Protein AF-A0A1W9HLV6-F1 (afdb_monomer_lite)

pLDDT: mean 84.11, std 18.26, range [34.34, 98.31]

Foldseek 3Di:
DDPPPDDDQDADPVRDGDPDWDWDQDPVVCKIKTDDPVGRVDIAIGNDPVRRVVRRVVVVVVVVVVVVVVVVVPPPDDD

Sequence (79 aa):
MNPYSDEPSAQRKDGTPMQAIKCYYLDEEKQWLGYLPNFPDHWAHGETLEALQANLYRLNFDLTLVEALRKVSELSLPL

R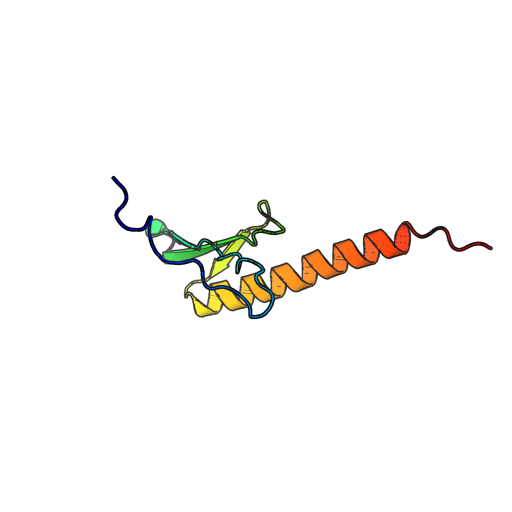adius of gyration: 17.05 Å; chains: 1; bounding box: 51×27×48 Å

Structure (mmCIF, N/CA/C/O backbone):
data_AF-A0A1W9HLV6-F1
#
_entry.id   AF-A0A1W9HLV6-F1
#
loop_
_atom_site.group_PDB
_atom_site.id
_atom_site.type_symbol
_atom_site.label_atom_id
_atom_site.label_alt_id
_atom_site.label_comp_id
_atom_site.label_asym_id
_atom_site.label_entity_id
_atom_site.label_seq_id
_atom_site.pdbx_PDB_ins_code
_atom_site.Cartn_x
_atom_site.Cartn_y
_atom_site.Cartn_z
_atom_site.occupancy
_atom_site.B_iso_or_equiv
_atom_site.auth_seq_id
_atom_site.auth_comp_id
_atom_site.auth_asym_id
_atom_site.auth_atom_id
_atom_site.pdbx_PDB_model_num
ATOM 1 N N . MET A 1 1 ? -28.602 -1.727 2.199 1.00 34.34 1 MET A N 1
ATOM 2 C CA . MET A 1 1 ? -28.511 -0.361 1.642 1.00 34.34 1 MET A CA 1
ATOM 3 C C . MET A 1 1 ? -27.245 0.259 2.221 1.00 34.34 1 MET A C 1
ATOM 5 O O . MET A 1 1 ? -27.208 0.450 3.428 1.00 34.34 1 MET A O 1
ATOM 9 N N . ASN A 1 2 ? -26.177 0.429 1.436 1.00 38.97 2 ASN A N 1
ATOM 10 C CA . ASN A 1 2 ? -24.931 1.041 1.919 1.00 38.97 2 ASN A CA 1
ATOM 11 C C . ASN A 1 2 ? -24.990 2.561 1.646 1.00 38.97 2 ASN A C 1
ATOM 13 O O . ASN A 1 2 ? -25.092 2.926 0.472 1.00 38.97 2 ASN A O 1
ATOM 17 N N . PRO A 1 3 ? -24.954 3.435 2.670 1.00 47.06 3 PRO A N 1
ATOM 18 C CA . PRO A 1 3 ? -25.140 4.882 2.510 1.00 47.06 3 PRO A CA 1
ATOM 19 C C . PRO A 1 3 ? -23.967 5.625 1.839 1.00 47.06 3 PRO A C 1
ATOM 21 O O . PRO A 1 3 ? -24.071 6.826 1.631 1.00 47.06 3 PRO A O 1
ATOM 24 N N . TYR A 1 4 ? -22.884 4.940 1.462 1.00 50.62 4 TYR A N 1
ATOM 25 C CA . TYR A 1 4 ? -21.678 5.552 0.878 1.00 50.62 4 TYR A CA 1
ATOM 26 C C . TYR A 1 4 ? -21.543 5.373 -0.646 1.00 50.62 4 TYR A C 1
ATOM 28 O O . TYR A 1 4 ? -20.434 5.329 -1.169 1.00 50.62 4 TYR A O 1
ATOM 36 N N . SER A 1 5 ? -22.655 5.217 -1.370 1.00 53.44 5 SER A N 1
ATOM 37 C CA . SER A 1 5 ? -22.614 4.858 -2.801 1.00 53.44 5 SER A CA 1
ATOM 38 C C . SER A 1 5 ? -22.573 6.051 -3.772 1.00 53.44 5 SER A C 1
ATOM 40 O O . SER A 1 5 ? -22.327 5.826 -4.950 1.00 53.44 5 SER A O 1
ATOM 42 N N . ASP A 1 6 ? -22.752 7.290 -3.297 1.00 50.34 6 ASP A N 1
ATOM 43 C CA . ASP A 1 6 ? -22.897 8.486 -4.150 1.00 50.34 6 ASP A CA 1
ATOM 44 C C . ASP A 1 6 ? -21.932 9.632 -3.777 1.00 50.34 6 ASP A C 1
ATOM 46 O O . ASP A 1 6 ? -22.333 10.792 -3.693 1.00 50.34 6 ASP A O 1
ATOM 50 N N . GLU A 1 7 ? -20.642 9.348 -3.561 1.00 56.56 7 GLU A N 1
ATOM 51 C CA . GLU A 1 7 ? -19.638 10.422 -3.631 1.00 56.56 7 GLU A CA 1
ATOM 52 C C . GLU A 1 7 ? -19.088 10.547 -5.060 1.00 56.56 7 GLU A C 1
ATOM 54 O O . GLU A 1 7 ? -18.638 9.546 -5.634 1.00 56.56 7 GLU A O 1
ATOM 59 N N . PRO A 1 8 ? -19.096 11.754 -5.665 1.00 48.72 8 PRO A N 1
ATOM 60 C CA . PRO A 1 8 ? -18.502 11.963 -6.975 1.00 48.72 8 PRO A CA 1
ATOM 61 C C . PRO A 1 8 ? -17.016 11.619 -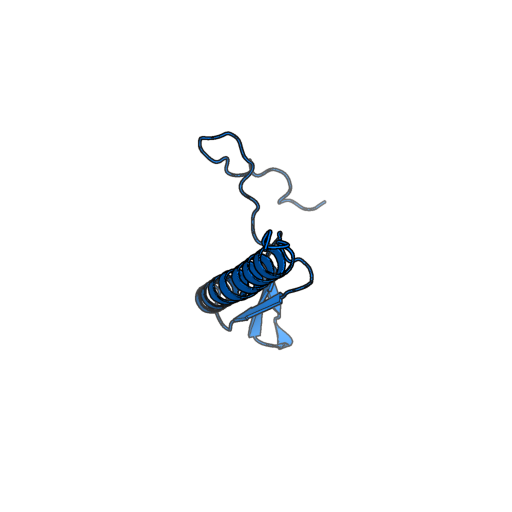6.894 1.00 48.72 8 PRO A C 1
ATOM 63 O O . PRO A 1 8 ? -16.249 12.262 -6.177 1.00 48.72 8 PRO A O 1
ATOM 66 N N . SER A 1 9 ? -16.611 10.578 -7.624 1.00 56.38 9 SER A N 1
ATOM 67 C CA . SER A 1 9 ? -15.220 10.141 -7.678 1.00 56.38 9 SER A CA 1
ATOM 68 C C . SER A 1 9 ? -14.350 11.330 -8.078 1.00 56.38 9 SER A C 1
ATOM 70 O O . SER A 1 9 ? -14.550 11.901 -9.152 1.00 56.38 9 SER A O 1
ATOM 72 N N . ALA A 1 10 ? -13.409 11.722 -7.214 1.00 57.66 10 ALA A N 1
ATOM 73 C CA . ALA A 1 10 ? -12.483 12.810 -7.498 1.00 57.66 10 ALA A CA 1
ATOM 74 C C . ALA A 1 10 ? -11.840 12.580 -8.877 1.00 57.66 10 ALA A C 1
ATOM 76 O O . ALA A 1 10 ? -11.231 11.538 -9.126 1.00 57.66 10 ALA A O 1
ATOM 77 N N . GLN A 1 11 ? -12.025 13.524 -9.801 1.00 50.38 11 GLN A N 1
ATOM 78 C CA . GLN A 1 11 ? -11.490 13.415 -11.156 1.00 50.38 11 GLN A CA 1
ATOM 79 C C . GLN A 1 11 ? -10.179 14.184 -11.267 1.00 50.38 11 GLN A C 1
ATOM 81 O O . GLN A 1 11 ? -10.047 15.308 -10.778 1.00 50.38 11 GLN A O 1
ATOM 86 N N . ARG A 1 12 ? -9.191 13.573 -11.925 1.00 55.03 12 ARG A N 1
ATOM 87 C CA . ARG A 1 12 ? -7.975 14.279 -12.334 1.00 55.03 12 ARG A CA 1
ATOM 88 C C . ARG A 1 12 ? -8.329 15.292 -13.426 1.00 55.03 12 ARG A C 1
ATOM 90 O O . ARG A 1 12 ? -9.329 15.143 -14.122 1.00 55.03 12 ARG A O 1
ATOM 97 N N . LYS A 1 13 ? -7.489 16.317 -13.614 1.00 59.22 13 LYS A N 1
ATOM 98 C CA . LYS A 1 13 ? -7.693 17.353 -14.651 1.00 59.22 13 LYS A CA 1
ATOM 99 C C . LYS A 1 13 ? -7.780 16.793 -16.083 1.00 59.22 13 LYS A C 1
ATOM 101 O O . LYS A 1 13 ? -8.245 17.499 -16.967 1.00 59.22 13 LYS A O 1
ATOM 106 N N . ASP A 1 14 ? -7.334 15.557 -16.298 1.00 73.75 14 ASP A N 1
ATOM 107 C CA . ASP A 1 14 ? -7.377 14.835 -17.573 1.00 73.75 14 ASP A CA 1
ATOM 108 C C . ASP A 1 14 ? -8.625 13.941 -17.749 1.00 73.75 14 ASP A C 1
ATOM 110 O O . ASP A 1 14 ? -8.736 13.247 -18.755 1.00 73.75 14 ASP A O 1
ATOM 114 N N . GLY A 1 15 ? -9.566 13.944 -16.796 1.00 61.25 15 GLY A N 1
ATOM 115 C CA . GLY A 1 15 ? -10.783 13.126 -16.849 1.00 61.25 15 GLY A CA 1
ATOM 116 C C . GLY A 1 15 ? -10.582 11.657 -16.461 1.00 61.25 15 GLY A C 1
ATOM 117 O O . GLY A 1 15 ? -11.547 10.893 -16.455 1.00 61.25 15 GLY A O 1
ATOM 118 N N . THR A 1 16 ? -9.364 11.244 -16.091 1.00 57.53 16 THR A N 1
ATOM 119 C CA . THR A 1 16 ? -9.119 9.891 -15.582 1.00 57.53 16 THR A CA 1
ATOM 120 C C . THR A 1 16 ? -9.700 9.770 -14.171 1.00 57.53 16 THR A C 1
ATOM 122 O O . THR A 1 16 ? -9.388 10.608 -13.309 1.00 57.53 16 THR A O 1
ATOM 125 N N . PRO A 1 17 ? -10.519 8.740 -13.884 1.00 58.75 17 PRO A N 1
ATOM 126 C CA . PRO A 1 17 ? -11.029 8.521 -12.539 1.00 58.75 17 PRO A CA 1
ATOM 127 C C . PRO A 1 17 ? -9.856 8.283 -11.587 1.00 58.75 17 PRO A C 1
ATOM 129 O O . PRO A 1 17 ? -8.987 7.445 -11.848 1.00 58.75 17 PRO A O 1
ATOM 132 N N . MET A 1 18 ? -9.811 9.025 -10.479 1.00 59.66 18 MET A N 1
ATOM 133 C CA . MET A 1 18 ? -8.845 8.734 -9.431 1.00 59.66 18 MET A CA 1
ATOM 134 C C . MET A 1 18 ? -9.230 7.386 -8.822 1.00 59.66 18 MET A C 1
ATOM 136 O O . MET A 1 18 ? -10.282 7.255 -8.199 1.00 59.66 18 MET A O 1
ATOM 140 N N . GLN A 1 19 ? -8.404 6.362 -9.039 1.00 74.81 19 GLN A N 1
ATOM 141 C CA . GLN A 1 19 ? -8.626 5.072 -8.401 1.00 74.81 19 GLN A CA 1
ATOM 142 C C . GLN A 1 19 ? -8.359 5.238 -6.906 1.00 74.81 19 GLN A C 1
ATOM 144 O O . GLN A 1 19 ? -7.216 5.407 -6.479 1.00 74.81 19 GLN A O 1
ATOM 149 N N . ALA A 1 20 ? -9.434 5.259 -6.124 1.00 83.56 20 ALA A N 1
ATOM 150 C CA . ALA A 1 20 ? -9.345 5.292 -4.677 1.00 83.56 20 ALA A CA 1
ATOM 151 C C . ALA A 1 20 ? -8.790 3.956 -4.168 1.00 83.56 20 ALA A C 1
ATOM 153 O O . ALA A 1 20 ? -9.202 2.882 -4.614 1.00 83.56 20 ALA A O 1
ATOM 154 N N . ILE A 1 21 ? -7.861 4.031 -3.220 1.00 89.00 21 ILE A N 1
ATOM 155 C CA . ILE A 1 21 ? -7.381 2.864 -2.484 1.00 89.00 21 ILE A CA 1
ATOM 156 C C . ILE A 1 21 ? -8.448 2.504 -1.452 1.00 89.00 21 ILE A C 1
ATOM 158 O O . ILE A 1 21 ? -8.909 3.368 -0.705 1.00 89.00 21 ILE A O 1
ATOM 162 N N . LYS A 1 22 ? -8.848 1.230 -1.415 1.00 91.12 22 LYS A N 1
ATOM 163 C CA . LYS A 1 22 ? -9.725 0.717 -0.361 1.00 91.12 22 LYS A CA 1
ATOM 164 C C . LYS A 1 22 ? -8.881 0.324 0.845 1.00 91.12 22 LYS A C 1
ATOM 166 O O . LYS A 1 22 ? -7.904 -0.410 0.697 1.00 91.12 22 LYS A O 1
ATOM 171 N N . CYS A 1 23 ? -9.303 0.779 2.018 1.00 94.81 23 CYS A N 1
ATOM 172 C CA . CYS A 1 23 ? -8.672 0.470 3.294 1.00 94.81 23 CYS A CA 1
ATOM 173 C C . CYS A 1 23 ? -9.701 -0.150 4.243 1.00 94.81 23 CYS A C 1
ATOM 175 O O . CYS A 1 23 ? -10.873 0.231 4.235 1.00 94.81 23 CYS A O 1
ATOM 177 N N . TYR A 1 24 ? -9.245 -1.073 5.078 1.00 96.19 24 TYR A N 1
ATOM 178 C CA . TYR A 1 24 ? -10.014 -1.757 6.107 1.00 96.19 24 TYR A CA 1
ATOM 179 C C . TYR A 1 24 ? -9.281 -1.592 7.433 1.00 96.19 24 TYR A C 1
ATOM 181 O O . TYR A 1 24 ? -8.054 -1.654 7.466 1.00 96.19 24 TYR A O 1
ATOM 189 N N . TYR A 1 25 ? -10.014 -1.385 8.519 1.00 97.00 25 TYR A N 1
ATOM 190 C CA . TYR A 1 25 ? -9.441 -1.451 9.857 1.00 97.00 25 TYR A CA 1
ATOM 191 C C . TYR A 1 25 ? -9.767 -2.816 10.462 1.00 97.00 25 TYR A C 1
ATOM 193 O O . TYR A 1 25 ? -10.921 -3.245 10.435 1.00 97.00 25 TYR A O 1
ATOM 201 N N . LEU A 1 26 ? -8.745 -3.508 10.954 1.00 96.62 26 LEU A N 1
ATOM 202 C CA . LEU A 1 26 ? -8.856 -4.803 11.611 1.00 96.62 26 LEU A CA 1
ATOM 203 C C . LEU A 1 26 ? -8.789 -4.592 13.123 1.00 96.62 26 LEU A C 1
ATOM 205 O O . LEU A 1 26 ? -7.711 -4.377 13.677 1.00 96.62 26 LEU A O 1
ATOM 209 N N . ASP A 1 27 ? -9.943 -4.658 13.789 1.00 94.88 27 ASP A N 1
ATOM 210 C CA . ASP A 1 27 ? -10.060 -4.379 15.227 1.00 94.88 27 ASP A CA 1
ATOM 211 C C . A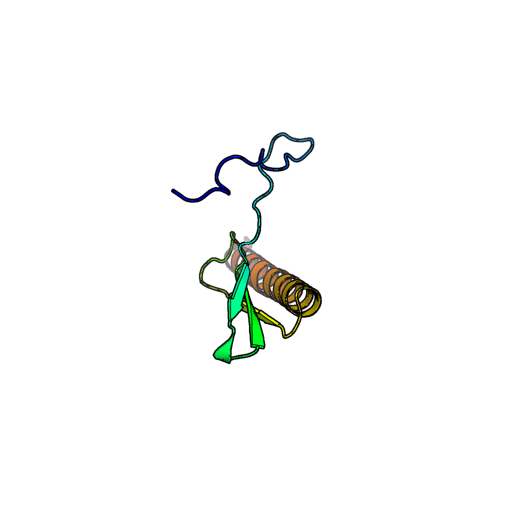SP A 1 27 ? -9.249 -5.353 16.098 1.00 94.88 27 ASP A C 1
ATOM 213 O O . ASP A 1 27 ? -8.605 -4.927 17.058 1.00 94.88 27 ASP A O 1
ATOM 217 N N . GLU A 1 28 ? -9.249 -6.648 15.759 1.00 96.44 28 GLU A N 1
ATOM 218 C CA . GLU A 1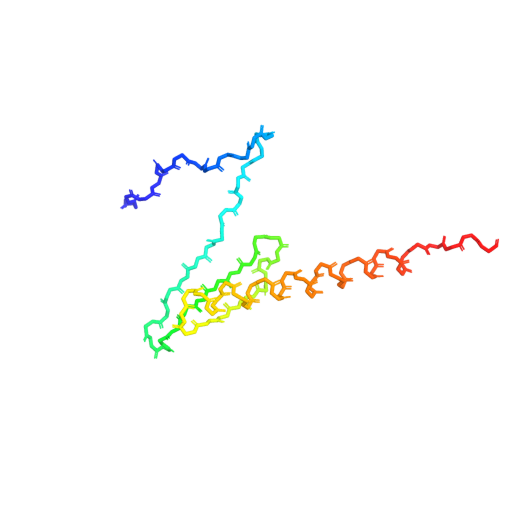 28 ? -8.540 -7.695 16.517 1.00 96.44 28 GLU A CA 1
ATOM 219 C C . GLU A 1 28 ? -7.027 -7.457 16.548 1.00 96.44 28 GLU A C 1
ATOM 221 O O . GLU A 1 28 ? -6.363 -7.676 17.561 1.00 96.44 28 GLU A O 1
ATOM 226 N N . GLU A 1 29 ? -6.497 -6.955 15.440 1.00 95.38 29 GLU A N 1
ATOM 227 C CA . GLU A 1 29 ? -5.070 -6.775 15.220 1.00 95.38 29 GLU A CA 1
ATOM 228 C C . GLU A 1 29 ? -4.626 -5.310 15.372 1.00 95.38 29 GLU A C 1
ATOM 230 O O . GLU A 1 29 ? -3.437 -5.012 15.273 1.00 95.38 29 GLU A O 1
ATOM 235 N N . LYS A 1 30 ? -5.576 -4.396 15.620 1.00 96.75 30 LYS A N 1
ATOM 236 C CA . LYS A 1 30 ? -5.379 -2.942 15.750 1.00 96.75 30 LYS A CA 1
ATOM 237 C C . LYS A 1 30 ? -4.551 -2.338 14.614 1.00 96.75 30 LYS A C 1
ATOM 239 O O . LYS A 1 30 ? -3.658 -1.524 14.846 1.00 96.75 30 LYS A O 1
ATOM 244 N N . GLN A 1 31 ? -4.846 -2.745 13.384 1.00 97.62 31 GLN A N 1
ATOM 245 C CA . GLN A 1 31 ? -4.099 -2.317 12.207 1.00 97.62 31 GLN A CA 1
ATOM 246 C C . GLN A 1 31 ? -5.017 -1.953 11.045 1.00 97.62 31 GLN A C 1
ATOM 248 O O . GLN A 1 31 ? -6.107 -2.495 10.869 1.00 97.62 31 GLN A O 1
ATOM 253 N N . TRP A 1 32 ? -4.538 -1.034 10.221 1.00 98.25 32 TRP A N 1
ATOM 254 C CA . TRP A 1 32 ? -5.085 -0.737 8.912 1.00 98.25 32 TRP A CA 1
ATOM 255 C C . TRP A 1 32 ? -4.513 -1.688 7.878 1.00 98.25 32 TRP A C 1
ATOM 257 O O . TRP A 1 32 ? -3.325 -1.993 7.897 1.00 98.25 32 TRP A O 1
ATOM 267 N N . LEU A 1 33 ? -5.353 -2.088 6.937 1.00 97.69 33 LEU A N 1
ATOM 268 C CA . LEU A 1 33 ? -5.040 -2.992 5.850 1.00 97.69 33 LEU A CA 1
ATOM 269 C C . LEU A 1 33 ? -5.541 -2.380 4.535 1.00 97.69 33 LEU A C 1
ATOM 271 O O . LEU A 1 33 ? -6.649 -1.850 4.472 1.00 97.69 33 LEU A O 1
ATOM 275 N N . GLY A 1 34 ? -4.749 -2.448 3.471 1.00 96.56 34 GLY A N 1
ATOM 276 C CA . GLY A 1 34 ? -5.132 -1.924 2.160 1.00 96.56 34 GLY A CA 1
ATOM 277 C C . GLY A 1 34 ? -4.361 -2.580 1.025 1.00 96.56 34 GLY A C 1
ATOM 278 O O . GLY A 1 34 ? -3.370 -3.272 1.251 1.00 96.56 34 GLY A O 1
ATOM 279 N N . TYR A 1 35 ? -4.812 -2.354 -0.205 1.00 95.62 35 TYR A N 1
ATOM 280 C CA . TYR A 1 35 ? -4.183 -2.907 -1.405 1.00 95.62 35 TYR A CA 1
ATOM 281 C C . TYR A 1 35 ? -4.143 -1.878 -2.535 1.00 95.62 35 TYR A C 1
ATOM 283 O O . TYR A 1 35 ? -4.984 -0.980 -2.622 1.00 95.62 35 TYR A O 1
ATOM 291 N N . LEU A 1 36 ? -3.163 -2.013 -3.427 1.00 93.94 36 LEU A N 1
ATOM 292 C CA . LEU A 1 36 ? -3.033 -1.150 -4.599 1.00 93.94 36 LEU A CA 1
ATOM 293 C C . LEU A 1 36 ? -3.972 -1.649 -5.708 1.00 93.94 36 LEU A C 1
ATOM 295 O O . LEU A 1 36 ? -3.889 -2.818 -6.072 1.00 93.94 36 LEU A O 1
ATOM 299 N N . PRO A 1 37 ? -4.820 -0.801 -6.315 1.00 91.00 37 PRO A N 1
ATOM 300 C CA . PRO A 1 37 ? -5.722 -1.228 -7.390 1.00 91.00 37 PRO A CA 1
ATOM 301 C C . PRO A 1 37 ? -5.029 -1.894 -8.590 1.00 91.00 37 PRO A C 1
ATOM 303 O O . PRO A 1 37 ? -5.581 -2.820 -9.176 1.00 91.00 37 PRO A O 1
ATOM 306 N N . ASN A 1 38 ? -3.807 -1.460 -8.921 1.00 89.81 38 ASN A N 1
ATOM 307 C CA . ASN A 1 38 ? -2.994 -2.050 -9.993 1.00 89.81 38 ASN A CA 1
ATOM 308 C C . ASN A 1 38 ? -2.375 -3.405 -9.605 1.00 89.81 38 ASN A C 1
ATOM 310 O O . ASN A 1 38 ? -1.946 -4.152 -10.476 1.00 89.81 38 ASN A O 1
ATOM 314 N N . PHE A 1 39 ? -2.333 -3.716 -8.308 1.00 92.94 39 PHE A N 1
ATOM 315 C CA . PHE A 1 39 ? -1.737 -4.925 -7.748 1.00 92.94 39 PHE A CA 1
ATOM 316 C C . PHE A 1 39 ? -2.677 -5.518 -6.682 1.00 92.94 39 PHE A C 1
ATOM 318 O O . PHE A 1 39 ? -2.333 -5.525 -5.500 1.00 92.94 39 PHE A O 1
ATOM 325 N N . PRO A 1 40 ? -3.878 -5.997 -7.062 1.00 91.69 40 PRO A N 1
ATOM 326 C CA . PRO A 1 40 ? -4.939 -6.362 -6.114 1.00 91.69 40 PRO A CA 1
ATOM 327 C C . PRO A 1 40 ? -4.578 -7.528 -5.182 1.00 91.69 40 PRO A C 1
ATOM 329 O O . PRO A 1 40 ? -5.130 -7.636 -4.088 1.00 91.69 40 PRO A O 1
ATOM 332 N N . ASP A 1 41 ? -3.622 -8.364 -5.587 1.00 94.50 41 ASP A N 1
ATOM 333 C CA . ASP A 1 41 ? -3.108 -9.479 -4.784 1.00 94.50 41 ASP A CA 1
ATOM 334 C C . ASP A 1 41 ? -2.019 -9.051 -3.786 1.00 94.50 41 ASP A C 1
ATOM 336 O O . ASP A 1 41 ? -1.559 -9.854 -2.978 1.00 94.50 41 ASP A O 1
ATOM 340 N N . HIS A 1 42 ? -1.602 -7.781 -3.818 1.00 94.06 42 HIS A N 1
ATOM 341 C CA . HIS A 1 42 ? -0.525 -7.255 -2.987 1.00 94.06 42 HIS A CA 1
ATOM 342 C C . HIS A 1 42 ? -1.085 -6.280 -1.957 1.00 94.06 42 HIS A C 1
ATOM 344 O O . HIS A 1 42 ? -1.489 -5.153 -2.260 1.00 94.06 42 HIS A O 1
ATOM 350 N N . TRP A 1 43 ? -1.090 -6.748 -0.717 1.00 96.56 43 TRP A N 1
ATOM 351 C CA . TRP A 1 43 ? -1.654 -6.052 0.425 1.00 96.56 43 TRP A CA 1
ATOM 352 C C . TRP A 1 43 ? -0.541 -5.484 1.304 1.00 96.56 43 TRP A C 1
ATOM 354 O O . TRP A 1 43 ? 0.547 -6.051 1.404 1.00 96.56 43 TRP A O 1
ATOM 364 N N . ALA A 1 44 ? -0.825 -4.364 1.956 1.00 97.62 44 ALA A N 1
ATOM 365 C CA . ALA A 1 44 ? 0.031 -3.757 2.962 1.00 97.62 44 ALA A CA 1
ATOM 366 C C . ALA A 1 44 ? -0.789 -3.442 4.211 1.00 97.62 44 ALA A C 1
ATOM 368 O O . ALA A 1 44 ? -1.999 -3.224 4.130 1.00 97.62 44 ALA A O 1
ATOM 369 N N . HIS A 1 45 ? -0.110 -3.382 5.352 1.00 97.88 45 HIS A N 1
ATOM 370 C CA . HIS A 1 45 ? -0.711 -3.049 6.634 1.00 97.88 45 HIS A CA 1
ATOM 371 C C . HIS A 1 45 ? 0.025 -1.904 7.337 1.00 97.88 45 HIS A C 1
ATOM 373 O O . HIS A 1 45 ? 1.158 -1.582 6.982 1.00 97.88 45 HIS A O 1
ATOM 379 N N . GLY A 1 46 ? -0.593 -1.290 8.344 1.00 97.81 46 GLY A N 1
ATOM 380 C CA . GLY A 1 46 ? 0.040 -0.289 9.200 1.00 97.81 46 GLY A CA 1
ATOM 381 C C . GLY A 1 46 ? -0.785 0.021 10.446 1.00 97.81 46 GLY A C 1
ATOM 382 O O . GLY A 1 46 ? -2.006 0.032 10.393 1.00 97.81 46 GLY A O 1
ATOM 383 N N . GLU A 1 47 ? -0.132 0.292 11.575 1.00 97.62 47 GLU A N 1
ATOM 384 C CA . GLU A 1 47 ? -0.818 0.603 12.845 1.00 97.62 47 GLU A CA 1
ATOM 385 C C . GLU A 1 47 ? -1.637 1.907 12.771 1.00 97.62 47 GLU A C 1
ATOM 387 O O . GLU A 1 47 ? -2.646 2.064 13.453 1.00 97.62 47 GLU A O 1
ATOM 392 N N . THR A 1 48 ? -1.243 2.832 11.891 1.00 97.44 48 THR A N 1
ATOM 393 C CA . THR A 1 48 ? -1.992 4.052 11.559 1.00 97.44 48 THR A CA 1
ATOM 394 C C . THR A 1 48 ? -2.243 4.145 10.053 1.00 97.44 48 THR A C 1
ATOM 396 O O . THR A 1 48 ? -1.608 3.440 9.261 1.00 97.44 48 THR A O 1
ATOM 399 N N . LEU A 1 49 ? -3.143 5.041 9.637 1.00 96.25 49 LEU A N 1
ATOM 400 C CA . LEU A 1 49 ? -3.380 5.313 8.216 1.00 96.25 49 LEU A CA 1
ATOM 401 C C . LEU A 1 49 ? -2.116 5.822 7.513 1.00 96.25 49 LEU A C 1
ATOM 403 O O . LEU A 1 49 ? -1.846 5.426 6.383 1.00 96.25 49 LEU A O 1
ATOM 407 N N . GLU A 1 50 ? -1.313 6.646 8.184 1.00 97.62 50 GLU A N 1
ATOM 408 C CA . GLU A 1 50 ? -0.046 7.164 7.658 1.00 97.62 50 GLU A CA 1
ATOM 409 C C . GLU A 1 50 ? 0.974 6.036 7.466 1.00 97.62 50 GLU A C 1
ATOM 411 O O . GLU A 1 50 ? 1.670 5.995 6.450 1.00 97.62 50 GLU A O 1
ATOM 416 N N . ALA A 1 51 ? 1.039 5.091 8.411 1.00 98.31 51 ALA A N 1
ATOM 417 C CA . ALA A 1 51 ? 1.894 3.915 8.294 1.00 98.31 51 ALA A CA 1
ATOM 418 C C . ALA A 1 51 ? 1.451 3.014 7.130 1.00 98.31 51 ALA A C 1
ATOM 420 O O . ALA A 1 51 ? 2.286 2.600 6.323 1.00 98.31 51 ALA A O 1
ATOM 421 N N . LEU A 1 52 ? 0.142 2.768 6.991 1.00 98.00 52 LEU A N 1
ATOM 422 C CA . LEU A 1 52 ? -0.407 2.038 5.847 1.00 98.00 52 LEU A CA 1
ATOM 423 C C . LEU A 1 52 ? -0.062 2.750 4.531 1.00 98.00 52 LEU A C 1
ATOM 425 O O . LEU A 1 52 ? 0.402 2.112 3.588 1.00 98.00 52 LEU A O 1
ATOM 429 N N . GLN A 1 53 ? -0.235 4.071 4.466 1.00 97.00 53 GLN A N 1
ATOM 430 C CA . GLN A 1 53 ? 0.070 4.866 3.280 1.00 97.00 53 GLN A CA 1
ATOM 431 C C . GLN A 1 53 ? 1.556 4.771 2.899 1.00 97.00 53 GLN A C 1
ATOM 433 O O . GLN A 1 53 ? 1.876 4.542 1.732 1.00 97.00 53 GLN A O 1
ATOM 438 N N . ALA A 1 54 ? 2.470 4.901 3.864 1.00 98.12 54 ALA A N 1
ATOM 439 C CA . ALA A 1 54 ? 3.906 4.759 3.627 1.00 98.12 54 ALA A CA 1
ATOM 440 C C . ALA A 1 54 ? 4.267 3.360 3.097 1.00 98.12 5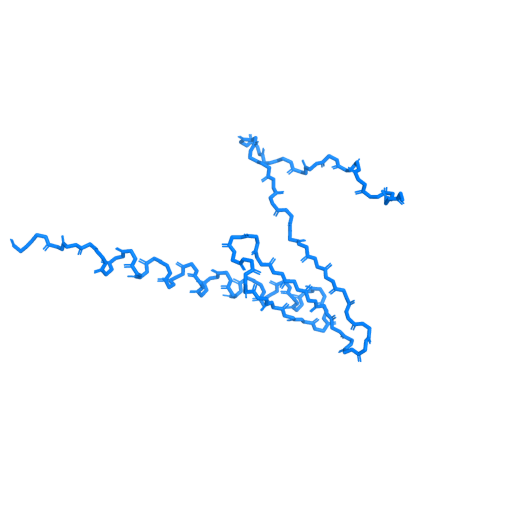4 ALA A C 1
ATOM 442 O O . ALA A 1 54 ? 5.053 3.228 2.153 1.00 98.12 54 ALA A O 1
ATOM 443 N N . ASN A 1 55 ? 3.650 2.319 3.659 1.00 98.25 55 ASN A N 1
ATOM 444 C CA . ASN A 1 55 ? 3.870 0.942 3.231 1.00 98.25 55 ASN A CA 1
ATOM 445 C C . ASN A 1 55 ? 3.303 0.678 1.829 1.00 98.25 55 ASN A C 1
ATOM 447 O O . ASN A 1 55 ? 3.981 0.052 1.015 1.00 98.25 55 ASN A O 1
ATOM 451 N N . LEU A 1 56 ? 2.132 1.228 1.495 1.00 97.25 56 LEU A N 1
ATOM 452 C CA . LEU A 1 56 ? 1.565 1.167 0.144 1.00 97.25 56 LEU A CA 1
ATOM 453 C C . LEU A 1 56 ? 2.437 1.893 -0.889 1.00 97.25 56 LEU A C 1
ATOM 455 O O . LEU A 1 56 ? 2.607 1.386 -1.997 1.00 97.25 56 LEU A O 1
ATOM 459 N N . TYR A 1 57 ? 3.027 3.044 -0.546 1.00 96.12 57 TYR A N 1
ATOM 460 C CA . TYR A 1 57 ? 3.956 3.733 -1.448 1.00 96.12 57 TYR A CA 1
ATOM 461 C C . TYR A 1 57 ? 5.195 2.897 -1.753 1.00 96.12 57 TYR A C 1
ATOM 463 O O . TYR A 1 57 ? 5.593 2.800 -2.916 1.00 96.12 57 TYR A O 1
ATOM 471 N N . ARG A 1 58 ? 5.791 2.281 -0.727 1.00 98.06 58 ARG A N 1
ATOM 472 C CA . ARG A 1 58 ? 6.950 1.406 -0.915 1.00 98.06 58 ARG A CA 1
ATOM 473 C C . ARG A 1 58 ? 6.593 0.180 -1.751 1.00 98.06 58 ARG A C 1
ATOM 475 O O . ARG A 1 58 ? 7.269 -0.086 -2.737 1.00 98.06 58 ARG A O 1
ATOM 482 N N . LEU A 1 59 ? 5.481 -0.479 -1.430 1.00 97.19 59 LEU A N 1
ATOM 483 C CA . LEU A 1 59 ? 4.986 -1.627 -2.187 1.00 97.19 59 LEU A CA 1
ATOM 484 C C . LEU A 1 59 ? 4.760 -1.279 -3.665 1.00 97.19 59 LEU A C 1
ATOM 486 O O . LEU A 1 59 ? 5.168 -2.025 -4.550 1.00 97.19 59 LEU A O 1
ATOM 490 N N . ASN A 1 60 ? 4.167 -0.116 -3.947 1.00 95.94 60 ASN A N 1
ATOM 491 C CA . ASN A 1 60 ? 3.956 0.337 -5.318 1.00 95.94 60 ASN A CA 1
ATOM 492 C C . ASN A 1 60 ? 5.279 0.525 -6.067 1.00 95.94 60 ASN A C 1
ATOM 494 O O . ASN A 1 60 ? 5.385 0.131 -7.228 1.00 95.94 60 ASN A O 1
ATOM 498 N N . PHE A 1 61 ? 6.271 1.144 -5.423 1.00 96.56 61 PHE A N 1
ATOM 499 C CA . PHE A 1 61 ? 7.591 1.343 -6.014 1.00 96.56 61 PHE A CA 1
ATOM 500 C C . PHE A 1 61 ? 8.253 0.004 -6.356 1.00 96.56 61 PHE A C 1
ATOM 502 O O . PHE A 1 61 ? 8.674 -0.186 -7.497 1.00 96.56 61 PHE A O 1
ATOM 509 N N . ASP A 1 62 ? 8.274 -0.931 -5.407 1.00 97.75 62 ASP A N 1
ATOM 510 C CA . ASP A 1 62 ? 8.926 -2.230 -5.571 1.00 97.75 62 ASP A CA 1
ATOM 511 C C . ASP A 1 62 ? 8.288 -3.043 -6.710 1.00 97.75 62 ASP A C 1
ATOM 513 O O . ASP A 1 62 ? 8.989 -3.541 -7.594 1.00 97.75 62 ASP A O 1
ATOM 517 N N . LEU A 1 63 ? 6.953 -3.121 -6.749 1.00 96.56 63 LEU A N 1
ATOM 518 C CA . LEU A 1 63 ? 6.233 -3.868 -7.787 1.00 96.56 63 LEU A CA 1
ATOM 519 C C . LEU A 1 63 ? 6.383 -3.228 -9.168 1.00 96.56 63 LEU A C 1
ATOM 521 O O . LEU A 1 63 ? 6.660 -3.926 -10.144 1.00 96.56 63 LEU A O 1
ATOM 525 N N . THR A 1 64 ? 6.285 -1.900 -9.250 1.00 95.88 64 THR A N 1
ATOM 526 C CA . THR A 1 64 ? 6.472 -1.175 -10.516 1.00 95.88 64 THR A CA 1
ATOM 527 C C . THR A 1 64 ? 7.899 -1.349 -11.042 1.00 95.88 64 THR A C 1
ATOM 529 O O . THR A 1 64 ? 8.103 -1.505 -12.247 1.00 95.88 64 THR A O 1
ATOM 532 N N . LEU A 1 65 ? 8.900 -1.356 -10.153 1.00 96.12 65 LEU A N 1
ATOM 533 C CA . LEU A 1 65 ? 10.290 -1.607 -10.523 1.00 96.12 65 LEU A CA 1
ATOM 534 C C . LEU A 1 65 ? 10.472 -3.026 -11.071 1.00 96.12 65 LEU A C 1
ATOM 536 O O . LEU A 1 65 ? 11.105 -3.198 -12.111 1.00 96.12 65 LEU A O 1
ATOM 540 N N . VAL A 1 66 ? 9.894 -4.036 -10.417 1.00 95.44 66 VAL A N 1
ATOM 541 C CA . VAL A 1 66 ? 9.964 -5.429 -10.884 1.00 95.44 66 VAL A CA 1
ATOM 542 C C . VAL A 1 66 ? 9.313 -5.584 -12.258 1.00 95.44 66 VAL A C 1
ATOM 544 O O . VAL A 1 66 ? 9.891 -6.221 -13.140 1.00 95.44 66 VAL A O 1
ATOM 547 N N . GLU A 1 67 ? 8.145 -4.979 -12.484 1.00 95.00 67 GLU A N 1
ATOM 548 C CA . GLU A 1 67 ? 7.501 -4.984 -13.801 1.00 95.00 67 GLU A CA 1
ATOM 549 C C . GLU A 1 67 ? 8.349 -4.292 -14.870 1.00 95.00 67 GLU A C 1
ATOM 551 O O . GLU A 1 67 ? 8.449 -4.785 -15.994 1.00 95.00 67 GLU A O 1
ATOM 556 N N . ALA A 1 68 ? 8.978 -3.162 -14.537 1.00 95.00 68 ALA A N 1
ATOM 557 C CA . ALA A 1 68 ? 9.862 -2.455 -15.456 1.00 95.00 68 ALA A CA 1
ATOM 558 C C . ALA A 1 68 ? 11.091 -3.302 -15.818 1.00 95.00 68 ALA A C 1
ATOM 560 O O . ALA A 1 68 ? 11.418 -3.433 -16.997 1.00 95.00 68 ALA A O 1
ATOM 561 N N . LEU A 1 69 ? 11.734 -3.930 -14.829 1.00 95.25 69 LEU A N 1
ATOM 562 C CA . LEU A 1 69 ? 12.879 -4.815 -15.050 1.00 95.25 69 LEU A CA 1
ATOM 563 C C . LEU A 1 69 ? 12.499 -6.034 -15.895 1.00 95.25 69 LEU A C 1
ATOM 565 O O . LEU A 1 69 ? 13.243 -6.394 -16.805 1.00 95.25 69 LEU A O 1
ATOM 569 N N . ARG A 1 70 ? 11.322 -6.627 -15.653 1.00 93.00 70 ARG A N 1
ATOM 570 C CA . ARG A 1 70 ? 10.786 -7.717 -16.478 1.00 93.00 70 ARG A CA 1
ATOM 571 C C . ARG A 1 70 ? 10.644 -7.279 -17.934 1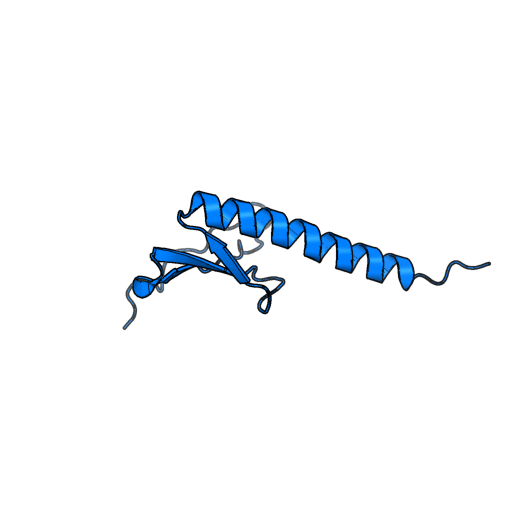.00 93.00 70 ARG A C 1
ATOM 573 O O . ARG A 1 70 ? 11.200 -7.932 -18.812 1.00 93.00 70 ARG A O 1
ATOM 580 N N . LYS A 1 71 ? 9.991 -6.139 -18.182 1.00 92.75 71 LYS A N 1
ATOM 581 C CA . LYS A 1 71 ? 9.823 -5.591 -19.538 1.00 92.75 71 LYS A CA 1
ATOM 582 C C . LYS A 1 71 ? 11.167 -5.367 -20.225 1.00 92.75 71 LYS A C 1
ATOM 584 O O . LYS A 1 71 ? 11.312 -5.717 -21.386 1.00 92.75 71 LYS A O 1
ATOM 589 N N . VAL A 1 72 ? 12.158 -4.831 -19.509 1.00 93.19 72 VAL A N 1
ATOM 590 C CA . VAL A 1 72 ? 13.516 -4.641 -20.045 1.00 93.19 72 VAL A CA 1
ATOM 591 C C . VAL A 1 72 ? 14.187 -5.978 -20.362 1.00 93.19 72 VAL A C 1
ATOM 593 O O . VAL A 1 72 ? 14.829 -6.090 -21.399 1.00 93.19 72 VAL A O 1
ATOM 596 N N . SER A 1 73 ? 14.023 -6.999 -19.517 1.00 89.31 73 SER A N 1
ATOM 597 C CA . SER A 1 73 ? 14.597 -8.331 -19.756 1.00 89.31 73 SER A CA 1
ATOM 598 C C . SER A 1 73 ? 13.978 -9.060 -20.953 1.00 89.31 73 SER A C 1
ATOM 600 O O . SER A 1 73 ? 14.630 -9.896 -21.570 1.00 89.31 73 SER A O 1
ATOM 602 N N . GLU A 1 74 ? 12.731 -8.727 -21.292 1.00 90.50 74 GLU A N 1
ATOM 603 C CA . GLU A 1 74 ? 12.006 -9.269 -22.443 1.00 90.50 74 GLU A CA 1
ATOM 604 C C . GLU A 1 74 ? 12.357 -8.550 -23.755 1.00 90.50 74 GLU A C 1
ATOM 606 O O . GLU A 1 74 ? 12.051 -9.059 -24.835 1.00 90.50 74 GLU A O 1
ATOM 611 N N . LEU A 1 75 ? 13.025 -7.390 -23.694 1.00 88.56 75 LEU A N 1
ATOM 612 C CA . LEU A 1 75 ? 13.546 -6.740 -24.890 1.00 88.56 75 LEU A CA 1
ATOM 613 C C . LEU A 1 75 ? 14.687 -7.593 -25.449 1.00 88.56 75 LEU A C 1
ATOM 615 O O . LEU A 1 75 ? 15.802 -7.592 -24.927 1.00 88.56 75 LEU A O 1
ATOM 619 N N . SER A 1 76 ? 14.426 -8.300 -26.550 1.00 71.00 76 SER A N 1
ATOM 620 C CA . SER A 1 76 ? 15.499 -8.865 -27.361 1.00 71.00 76 SER A CA 1
ATOM 621 C C . SER A 1 76 ? 16.319 -7.702 -27.912 1.00 71.00 76 SER A C 1
ATOM 623 O O . SER A 1 76 ? 15.880 -7.012 -28.836 1.00 71.00 76 SER A O 1
ATOM 625 N N . LEU A 1 77 ? 17.490 -7.447 -27.333 1.00 70.25 77 LEU A N 1
ATOM 626 C CA . LEU A 1 77 ? 18.435 -6.519 -27.934 1.00 70.25 77 LEU A CA 1
ATOM 627 C C . LEU A 1 77 ? 18.858 -7.121 -29.282 1.00 70.25 77 LEU A C 1
ATOM 629 O O . LEU A 1 77 ? 19.347 -8.255 -29.290 1.00 70.25 77 LEU A O 1
ATOM 633 N N . PRO A 1 78 ? 18.641 -6.431 -30.416 1.00 67.00 78 PRO A N 1
ATOM 634 C CA . PRO A 1 78 ? 19.247 -6.861 -31.664 1.00 67.00 78 PRO A CA 1
ATOM 635 C C . PRO A 1 78 ? 20.767 -6.815 -31.466 1.00 67.00 78 PRO A C 1
ATOM 637 O O . PRO A 1 78 ? 21.318 -5.752 -31.171 1.00 67.00 78 PRO A O 1
ATOM 640 N N . LEU A 1 79 ? 21.399 -7.990 -31.527 1.00 62.28 79 LEU A N 1
ATOM 641 C CA . LEU A 1 79 ? 22.854 -8.141 -31.601 1.00 62.28 79 LEU A CA 1
ATOM 642 C C . LEU A 1 79 ? 23.378 -7.583 -32.927 1.00 62.28 79 LEU A C 1
ATOM 644 O O . LEU A 1 79 ? 22.682 -7.768 -33.953 1.00 62.28 79 LEU A O 1
#

Secondary structure (DSSP, 8-state):
--TTS---PPBPTTS-B--PPPEEEETTTTEEEEEETTEEEEEEEESSHHHHHHHHHHHHHHHHHHHHHHHHHH-----